Protein AF-A0AAE3U4G3-F1 (afdb_monomer)

Foldseek 3Di:
DPPDDPVVVVVCVVVVLQDDWPDPDPPDTHDDPVSRVVSVVPDPPPD

Structure (mmCIF, N/CA/C/O backbone):
data_AF-A0AAE3U4G3-F1
#
_entry.id   AF-A0AAE3U4G3-F1
#
loop_
_atom_site.group_PDB
_atom_site.id
_atom_site.type_symbol
_atom_site.label_atom_id
_atom_site.label_alt_id
_atom_site.label_comp_id
_atom_site.label_asym_id
_atom_site.label_entity_id
_atom_site.label_seq_id
_atom_site.pdbx_PDB_ins_code
_atom_site.Cartn_x
_atom_site.Cartn_y
_atom_site.Cartn_z
_atom_site.occupancy
_atom_site.B_iso_or_equiv
_atom_site.auth_seq_id
_atom_site.auth_comp_id
_atom_site.auth_asym_id
_atom_site.auth_atom_id
_atom_site.pdbx_PDB_model_num
ATOM 1 N N . MET A 1 1 ? 14.645 4.821 -0.969 1.00 41.06 1 MET A N 1
ATOM 2 C CA . MET A 1 1 ? 13.998 5.759 -1.912 1.00 41.06 1 MET A CA 1
ATOM 3 C C . MET A 1 1 ? 13.765 5.014 -3.213 1.00 41.06 1 MET A C 1
ATOM 5 O O . MET A 1 1 ? 14.730 4.690 -3.887 1.00 41.06 1 MET A O 1
ATOM 9 N N . THR A 1 2 ? 12.525 4.642 -3.522 1.00 54.59 2 THR A N 1
ATOM 10 C CA . THR A 1 2 ? 12.215 3.962 -4.787 1.00 54.59 2 THR A CA 1
ATOM 11 C C . THR A 1 2 ? 12.338 4.971 -5.926 1.00 54.59 2 THR A C 1
ATOM 13 O O . THR A 1 2 ? 11.602 5.953 -5.945 1.00 54.59 2 THR A O 1
ATOM 16 N N . SER A 1 3 ? 13.239 4.736 -6.877 1.00 56.88 3 SER A N 1
ATOM 17 C CA . SER A 1 3 ? 13.455 5.527 -8.100 1.00 56.88 3 SER A CA 1
ATOM 18 C C . SER A 1 3 ? 12.306 5.397 -9.123 1.00 56.88 3 SER A C 1
ATOM 20 O O . SER A 1 3 ? 12.510 5.473 -10.331 1.00 56.88 3 SER A O 1
ATOM 22 N N . LEU A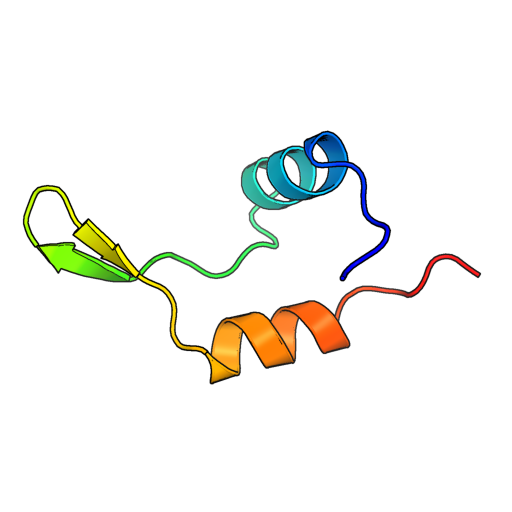 1 4 ? 11.070 5.199 -8.652 1.00 64.50 4 LEU A N 1
ATOM 23 C CA . LEU A 1 4 ? 9.861 5.255 -9.466 1.00 64.50 4 LEU A CA 1
ATOM 24 C C . LEU A 1 4 ? 9.322 6.686 -9.454 1.00 64.50 4 LEU A C 1
ATOM 26 O O . LEU A 1 4 ? 9.015 7.226 -8.394 1.00 64.50 4 LEU A O 1
ATOM 30 N N . GLY A 1 5 ? 9.124 7.269 -10.637 1.00 68.69 5 GLY A N 1
ATOM 31 C CA . GLY A 1 5 ? 8.366 8.511 -10.758 1.00 68.69 5 GLY A CA 1
ATOM 32 C C . GLY A 1 5 ? 6.958 8.345 -10.179 1.00 68.69 5 GLY A C 1
ATOM 33 O O . GLY A 1 5 ? 6.299 7.324 -10.408 1.00 68.69 5 GLY A O 1
ATOM 34 N N . THR A 1 6 ? 6.481 9.356 -9.455 1.00 66.31 6 THR A N 1
ATOM 35 C CA . THR A 1 6 ? 5.182 9.374 -8.760 1.00 66.31 6 THR A CA 1
ATOM 36 C C . THR A 1 6 ? 4.021 8.980 -9.685 1.00 66.31 6 THR A C 1
ATOM 38 O O . THR A 1 6 ? 3.100 8.273 -9.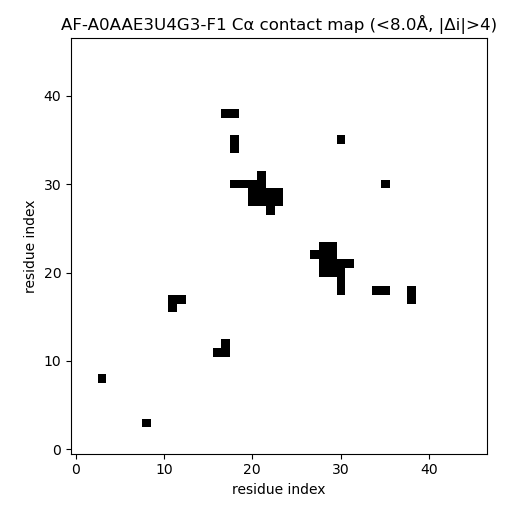283 1.00 66.31 6 THR A O 1
ATOM 41 N N . SER A 1 7 ? 4.108 9.338 -10.969 1.00 67.81 7 SER A N 1
ATOM 42 C CA . SER A 1 7 ? 3.139 8.998 -12.019 1.00 67.81 7 SER A CA 1
ATOM 43 C C . SER A 1 7 ? 3.001 7.490 -12.260 1.00 67.81 7 SER A C 1
ATOM 45 O O . SER A 1 7 ? 1.910 7.002 -12.550 1.00 67.81 7 SER A O 1
ATOM 47 N N . THR A 1 8 ? 4.084 6.723 -12.116 1.00 72.12 8 THR A N 1
ATOM 48 C CA . THR A 1 8 ? 4.055 5.258 -12.261 1.00 72.12 8 THR A CA 1
ATOM 49 C C . THR A 1 8 ? 3.361 4.607 -11.069 1.00 72.12 8 THR A C 1
ATOM 51 O O . THR A 1 8 ? 2.663 3.609 -11.245 1.00 72.12 8 THR A O 1
ATOM 54 N N . ILE A 1 9 ? 3.494 5.196 -9.879 1.00 68.06 9 ILE A N 1
ATOM 55 C CA . ILE A 1 9 ? 2.806 4.738 -8.667 1.00 68.06 9 ILE A CA 1
ATOM 5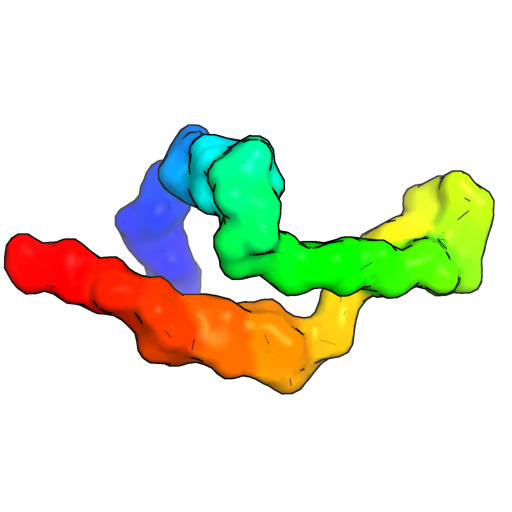6 C C . ILE A 1 9 ? 1.294 4.953 -8.825 1.00 68.06 9 ILE A C 1
ATOM 58 O O . ILE A 1 9 ? 0.528 4.002 -8.675 1.00 68.06 9 ILE A O 1
ATOM 62 N N . TYR A 1 10 ? 0.861 6.151 -9.233 1.00 71.19 10 TYR A N 1
ATOM 63 C CA . TYR A 1 10 ? -0.561 6.437 -9.473 1.00 71.19 10 TYR A CA 1
ATOM 64 C C . TYR A 1 10 ? -1.157 5.631 -10.636 1.00 71.19 10 TYR A C 1
ATOM 66 O O . TYR A 1 10 ? -2.280 5.143 -10.527 1.00 71.19 10 TYR A O 1
ATOM 74 N N . ARG A 1 11 ? -0.405 5.397 -11.721 1.00 73.56 11 ARG A N 1
ATOM 75 C CA . ARG A 1 11 ? -0.861 4.536 -12.828 1.00 73.56 11 ARG A CA 1
ATOM 76 C C . ARG A 1 11 ? -1.067 3.086 -12.382 1.00 73.56 11 ARG A C 1
ATOM 78 O O . ARG A 1 11 ? -2.023 2.446 -12.804 1.00 73.56 11 ARG A O 1
ATOM 85 N N . ARG A 1 12 ? -0.193 2.568 -11.514 1.00 67.12 12 ARG A N 1
ATOM 86 C CA . ARG A 1 12 ? -0.313 1.209 -10.956 1.00 67.12 12 ARG A CA 1
ATOM 87 C C . ARG A 1 12 ? -1.405 1.111 -9.883 1.00 67.12 12 ARG A C 1
ATOM 89 O O . ARG A 1 12 ? -2.022 0.055 -9.766 1.00 67.12 12 ARG A O 1
ATOM 96 N N . MET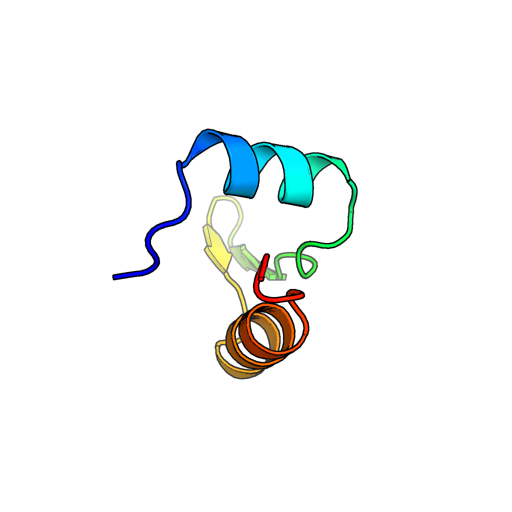 A 1 13 ? -1.695 2.206 -9.173 1.00 70.44 13 MET A N 1
ATOM 97 C CA . MET A 1 13 ? -2.911 2.339 -8.359 1.00 70.44 13 MET A CA 1
ATOM 98 C C . MET A 1 13 ? -4.175 2.248 -9.219 1.00 70.44 13 MET A C 1
ATOM 100 O O . MET A 1 13 ? -5.051 1.445 -8.909 1.00 70.44 13 MET A O 1
ATOM 104 N N . ALA A 1 14 ? -4.243 2.995 -10.325 1.00 67.06 14 ALA A N 1
ATOM 105 C CA . ALA A 1 14 ? -5.382 2.956 -11.245 1.00 67.06 14 ALA A CA 1
ATOM 106 C C . ALA A 1 14 ? -5.565 1.581 -11.915 1.00 67.06 14 ALA A C 1
ATOM 108 O O . ALA A 1 14 ? -6.692 1.144 -12.125 1.00 67.06 14 ALA A O 1
ATOM 109 N N . ALA A 1 15 ? -4.470 0.866 -12.194 1.00 73.62 15 ALA A N 1
ATOM 110 C CA . ALA A 1 15 ? -4.498 -0.484 -12.761 1.00 73.62 15 ALA A CA 1
ATOM 111 C C . ALA A 1 15 ? -4.982 -1.577 -11.781 1.00 73.62 15 ALA A C 1
ATOM 113 O O . ALA A 1 15 ? -5.049 -2.745 -12.155 1.00 73.62 15 ALA A O 1
ATOM 114 N N . GLY A 1 16 ? -5.277 -1.241 -10.518 1.00 68.19 16 GLY A N 1
ATOM 115 C CA . GLY A 1 16 ? -5.762 -2.202 -9.519 1.00 68.19 16 GLY A CA 1
ATOM 116 C C . GLY A 1 16 ? -4.707 -3.203 -9.035 1.00 68.19 16 GLY A C 1
ATOM 117 O O . GLY A 1 16 ? -5.027 -4.116 -8.279 1.00 68.19 16 GLY A O 1
ATOM 118 N N . THR A 1 17 ? -3.445 -3.032 -9.437 1.00 68.50 17 THR A N 1
ATOM 119 C CA . THR A 1 17 ? -2.314 -3.852 -8.970 1.00 68.50 17 THR A CA 1
ATOM 120 C C . THR A 1 17 ? -1.788 -3.378 -7.615 1.00 68.50 17 THR A C 1
ATOM 122 O O . THR A 1 17 ? -0.930 -4.024 -7.026 1.00 68.50 17 THR A O 1
ATOM 125 N N . PHE A 1 18 ? -2.258 -2.231 -7.122 1.00 70.75 18 PHE A N 1
ATOM 126 C CA . PHE A 1 18 ? -1.890 -1.699 -5.815 1.00 70.75 18 PHE A CA 1
ATOM 127 C C . PHE A 1 18 ? -2.788 -2.292 -4.715 1.00 70.75 18 PHE A C 1
ATOM 129 O O . PHE A 1 18 ? -3.992 -2.450 -4.938 1.00 70.75 18 PHE A O 1
ATOM 136 N N . PRO A 1 19 ? -2.248 -2.629 -3.529 1.00 75.06 19 PRO A N 1
ATOM 137 C CA . PRO A 1 19 ? -3.022 -3.276 -2.476 1.00 75.06 19 PRO A CA 1
ATOM 138 C C . PRO A 1 19 ? -4.207 -2.417 -2.020 1.00 75.06 19 PRO A C 1
ATOM 140 O O . PRO A 1 19 ? -4.101 -1.194 -1.873 1.00 75.06 19 PRO A O 1
ATOM 143 N N . ARG A 1 20 ? -5.344 -3.084 -1.775 1.00 76.25 20 ARG A N 1
ATOM 144 C CA . ARG A 1 20 ? -6.570 -2.426 -1.311 1.00 76.25 20 ARG A CA 1
ATOM 145 C C . ARG A 1 20 ? -6.300 -1.732 0.023 1.00 76.25 20 ARG A C 1
ATOM 147 O O . ARG A 1 20 ? -5.825 -2.382 0.957 1.00 76.25 20 ARG A O 1
ATOM 154 N N . PRO A 1 21 ? -6.589 -0.430 0.120 1.00 77.94 21 PRO A N 1
ATOM 155 C CA . PRO A 1 21 ? -6.303 0.323 1.319 1.00 77.94 21 PRO A CA 1
ATOM 156 C C . PRO A 1 21 ? -7.356 -0.045 2.382 1.00 77.94 21 PRO A C 1
ATOM 158 O O . PRO A 1 21 ? -8.532 -0.253 2.073 1.00 77.94 21 PRO A O 1
ATOM 161 N N . ARG A 1 22 ? -6.933 -0.191 3.637 1.00 81.69 22 ARG A N 1
ATOM 162 C CA . ARG A 1 22 ? -7.810 -0.536 4.760 1.00 81.69 22 ARG A CA 1
ATOM 163 C C . ARG A 1 22 ? -8.244 0.746 5.459 1.00 81.69 22 ARG A C 1
ATOM 165 O O . ARG A 1 22 ? -7.403 1.536 5.891 1.00 81.69 22 ARG A O 1
ATOM 172 N N . VAL A 1 23 ? -9.552 0.964 5.541 1.00 82.38 23 VAL A N 1
ATOM 173 C CA . VAL A 1 23 ? -10.124 2.137 6.212 1.00 82.38 23 VAL A CA 1
ATOM 174 C C . VAL A 1 23 ? -9.938 1.959 7.715 1.00 82.38 23 VAL A C 1
ATOM 176 O O . VAL A 1 23 ? -10.447 1.003 8.295 1.00 82.38 23 VAL A O 1
ATOM 179 N N . LEU A 1 24 ? -9.145 2.842 8.318 1.00 82.38 24 LEU A N 1
ATOM 180 C CA . LEU A 1 24 ? -8.900 2.882 9.757 1.00 82.38 24 LEU A CA 1
ATOM 181 C C . LEU A 1 24 ? -9.849 3.872 10.444 1.00 82.38 24 LEU A C 1
ATOM 183 O O . LEU A 1 24 ? -10.272 3.635 11.569 1.00 82.38 24 LEU A O 1
ATOM 187 N N . SER A 1 25 ? -10.202 4.962 9.760 1.00 82.88 25 SER A N 1
ATOM 188 C CA . SER A 1 25 ? -11.247 5.901 10.174 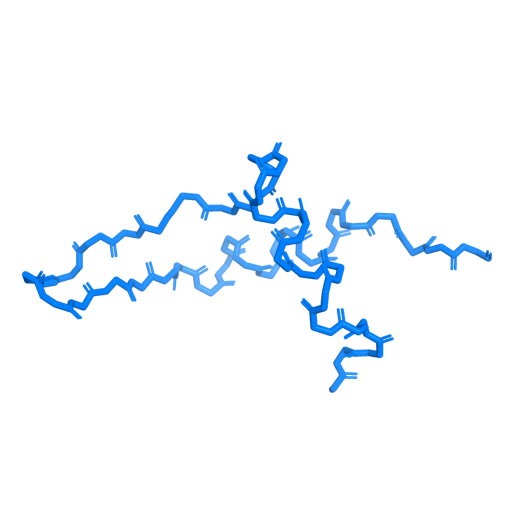1.00 82.88 25 SER A CA 1
ATOM 189 C C . SER A 1 25 ? -11.841 6.620 8.960 1.00 82.88 25 SER A C 1
ATOM 191 O O . SER A 1 25 ? -11.340 6.469 7.846 1.00 82.88 25 SER A O 1
ATOM 193 N N . GLU A 1 26 ? -12.889 7.416 9.178 1.00 78.06 26 GLU A N 1
ATOM 194 C CA . GLU A 1 26 ? -13.665 8.114 8.139 1.00 78.06 26 GLU A CA 1
ATOM 195 C C . GLU A 1 26 ? -12.806 8.920 7.143 1.00 78.06 26 GLU A C 1
ATOM 197 O O . GLU A 1 26 ? -13.129 8.987 5.962 1.00 78.06 26 GLU A O 1
ATOM 202 N N . ALA A 1 27 ? -11.655 9.442 7.584 1.00 79.75 27 ALA A N 1
ATOM 203 C CA . ALA A 1 27 ? -10.693 10.166 6.747 1.00 79.75 27 ALA A CA 1
ATOM 204 C C . ALA A 1 27 ? -9.283 9.542 6.737 1.00 79.75 27 ALA A C 1
ATOM 206 O O . ALA A 1 27 ? -8.322 10.167 6.284 1.00 79.75 27 ALA A O 1
ATOM 207 N N . CYS A 1 28 ? -9.119 8.321 7.252 1.00 78.88 28 CYS A N 1
ATOM 208 C CA . CYS A 1 28 ? -7.813 7.680 7.366 1.00 78.88 28 CYS A CA 1
ATOM 209 C C . CYS A 1 28 ? -7.836 6.303 6.725 1.00 78.88 28 CYS A C 1
ATOM 211 O O . CYS A 1 28 ? -8.419 5.354 7.251 1.00 78.88 28 CYS A O 1
ATOM 213 N N . VAL A 1 29 ? -7.127 6.183 5.607 1.00 82.31 29 VAL A N 1
ATOM 214 C CA . VAL A 1 29 ? -6.870 4.895 4.975 1.00 82.31 29 VAL A CA 1
ATOM 215 C C . VAL A 1 29 ? -5.394 4.550 5.137 1.00 82.31 29 VAL A C 1
ATOM 217 O O . VAL A 1 29 ? -4.512 5.419 5.081 1.00 82.31 29 VAL A O 1
ATOM 220 N N . ARG A 1 30 ? -5.126 3.284 5.445 1.00 82.75 30 ARG A N 1
ATOM 221 C CA . ARG A 1 30 ? -3.787 2.763 5.722 1.00 82.75 30 ARG A CA 1
ATOM 222 C C . ARG A 1 30 ? -3.576 1.448 4.998 1.00 82.75 30 ARG A C 1
ATOM 224 O O . ARG A 1 30 ? -4.521 0.743 4.657 1.00 82.75 30 ARG A O 1
ATOM 231 N N . TRP A 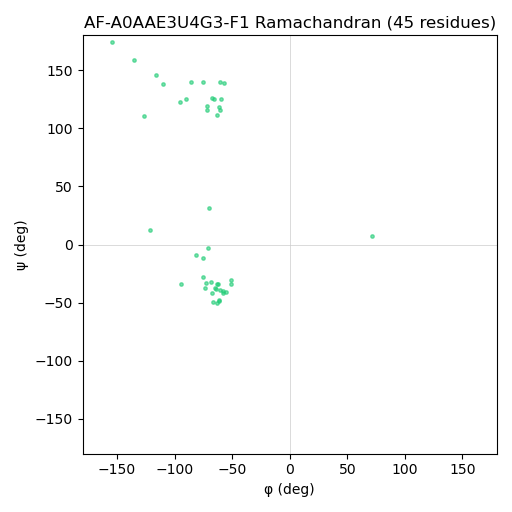1 31 ? -2.313 1.107 4.806 1.00 84.88 31 TRP A N 1
ATOM 232 C CA . TRP A 1 31 ? -1.917 -0.177 4.258 1.00 84.88 31 TRP A CA 1
ATOM 233 C C . TRP A 1 31 ? -1.121 -0.951 5.288 1.00 84.88 31 TRP A C 1
ATOM 235 O O . TRP A 1 31 ? -0.363 -0.382 6.071 1.00 84.88 31 TRP A O 1
ATOM 245 N N . THR A 1 32 ? -1.292 -2.263 5.262 1.00 83.88 32 THR A N 1
ATOM 246 C CA . THR A 1 32 ? -0.417 -3.192 5.962 1.00 83.88 32 THR A CA 1
ATOM 247 C C . THR A 1 32 ? 0.967 -3.133 5.328 1.00 83.88 32 THR A C 1
ATOM 249 O O . THR A 1 32 ? 1.118 -3.328 4.119 1.00 83.88 32 THR A O 1
ATOM 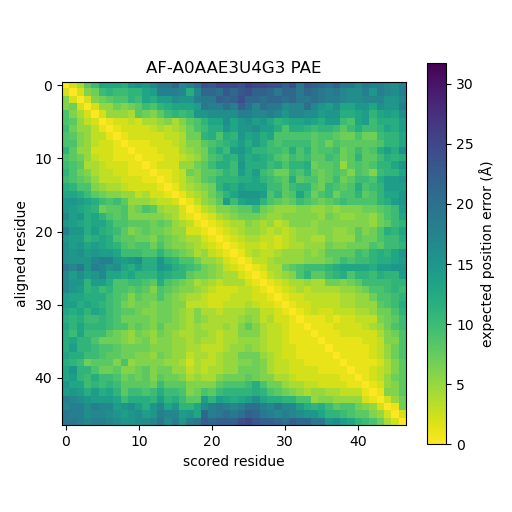252 N N . GLU A 1 33 ? 1.984 -2.879 6.150 1.00 81.50 33 GLU A N 1
ATOM 253 C CA . GLU A 1 33 ? 3.374 -2.777 5.698 1.00 81.50 33 GLU A CA 1
ATOM 254 C C . GLU A 1 33 ? 3.814 -4.036 4.945 1.00 81.50 33 GLU A C 1
ATOM 256 O O . GLU A 1 33 ? 4.423 -3.943 3.882 1.00 81.50 33 GLU A O 1
ATOM 261 N N . THR A 1 34 ? 3.413 -5.215 5.425 1.00 84.50 34 THR A N 1
ATOM 262 C CA . THR A 1 34 ? 3.687 -6.498 4.771 1.00 84.50 34 THR A CA 1
ATOM 263 C C . THR A 1 34 ? 3.088 -6.573 3.368 1.00 84.50 34 THR A C 1
ATOM 265 O O . THR A 1 34 ? 3.729 -7.082 2.456 1.00 84.50 34 THR A O 1
ATOM 268 N N . SER A 1 35 ? 1.881 -6.037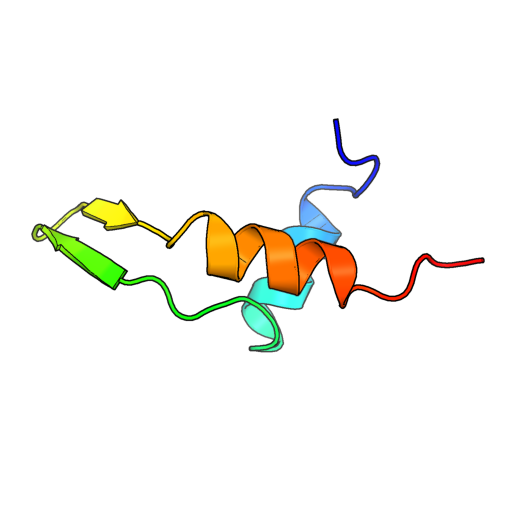 3.159 1.00 81.88 35 SER A N 1
ATOM 269 C CA . SER A 1 35 ? 1.224 -6.062 1.846 1.00 81.88 35 SER A CA 1
ATOM 270 C C . SER A 1 35 ? 1.859 -5.077 0.872 1.00 81.88 35 SER A C 1
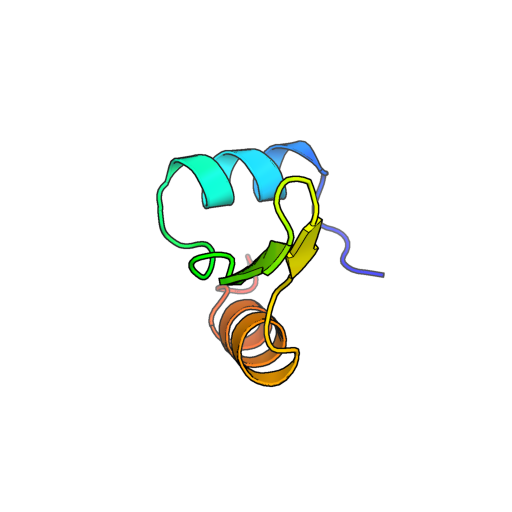ATOM 272 O O . SER A 1 35 ? 2.000 -5.398 -0.304 1.00 81.88 35 SER A O 1
ATOM 274 N N . ILE A 1 36 ? 2.282 -3.905 1.354 1.00 80.62 36 ILE A N 1
ATOM 275 C CA . ILE A 1 36 ? 3.036 -2.939 0.544 1.00 80.62 36 ILE A CA 1
ATOM 276 C C . ILE A 1 36 ? 4.420 -3.490 0.210 1.00 80.62 36 ILE A C 1
ATOM 278 O O . ILE A 1 36 ? 4.847 -3.399 -0.935 1.00 80.62 36 ILE A O 1
ATOM 282 N N . SER A 1 37 ? 5.093 -4.123 1.169 1.00 82.88 37 SER A N 1
ATOM 283 C CA . SER A 1 37 ? 6.399 -4.751 0.963 1.00 82.88 37 SER A CA 1
ATOM 284 C C . SER A 1 37 ? 6.312 -5.892 -0.045 1.00 82.88 37 SER A C 1
ATOM 286 O O . SER A 1 37 ? 7.036 -5.875 -1.035 1.00 82.88 37 SER A O 1
ATOM 288 N N . ALA A 1 38 ? 5.372 -6.826 0.127 1.00 83.06 38 ALA A N 1
ATOM 289 C CA . ALA A 1 38 ? 5.133 -7.911 -0.828 1.00 83.06 38 ALA A CA 1
ATOM 290 C C . ALA A 1 38 ? 4.791 -7.383 -2.229 1.00 83.06 38 ALA A C 1
ATOM 292 O O . ALA A 1 38 ? 5.285 -7.905 -3.226 1.00 83.06 38 ALA A O 1
ATOM 293 N N . TRP A 1 39 ? 3.999 -6.310 -2.309 1.00 80.50 39 TRP A N 1
ATOM 294 C CA . TRP A 1 39 ? 3.724 -5.636 -3.572 1.00 80.50 39 TRP A CA 1
ATOM 295 C C . TRP A 1 39 ? 4.999 -5.074 -4.204 1.00 80.50 39 TRP A C 1
ATOM 297 O O . TRP A 1 39 ? 5.239 -5.344 -5.376 1.00 80.50 39 TRP A O 1
ATOM 307 N N . MET A 1 40 ? 5.835 -4.361 -3.439 1.00 76.88 40 MET A N 1
ATOM 308 C CA . MET A 1 40 ? 7.113 -3.823 -3.922 1.00 76.88 40 MET A CA 1
ATOM 309 C C . MET A 1 40 ? 8.031 -4.927 -4.459 1.00 76.88 40 MET A C 1
ATOM 311 O O . MET A 1 40 ? 8.616 -4.743 -5.522 1.00 76.88 40 MET A O 1
ATOM 315 N N . TYR A 1 41 ? 8.110 -6.076 -3.779 1.00 79.25 41 TYR A N 1
ATOM 316 C CA . TYR A 1 41 ? 8.875 -7.242 -4.242 1.00 79.25 41 TYR A CA 1
ATOM 317 C C . TYR A 1 41 ? 8.278 -7.907 -5.487 1.00 79.25 41 TYR A C 1
ATOM 319 O O . TYR A 1 41 ? 9.017 -8.428 -6.317 1.00 79.25 41 TYR A O 1
ATOM 327 N N . SER A 1 42 ? 6.953 -7.885 -5.637 1.00 77.06 42 SER A N 1
ATOM 328 C CA . SER A 1 42 ? 6.268 -8.407 -6.821 1.00 77.06 42 SER A CA 1
ATOM 329 C C . SER A 1 42 ? 6.380 -7.482 -8.034 1.00 77.06 42 SER A C 1
ATOM 331 O O . SER A 1 42 ? 5.993 -7.886 -9.135 1.00 77.06 42 SER A O 1
ATOM 333 N N . LEU A 1 43 ? 6.847 -6.239 -7.872 1.00 73.38 43 LEU A N 1
ATOM 334 C CA . LEU A 1 43 ? 7.044 -5.363 -9.015 1.00 73.38 43 LEU A CA 1
ATOM 335 C C . LEU A 1 43 ? 8.185 -5.927 -9.869 1.00 73.38 43 LEU A C 1
ATOM 337 O O . LEU A 1 43 ? 9.289 -6.098 -9.356 1.00 73.38 43 LEU A O 1
ATOM 341 N N . PRO A 1 44 ? 7.969 -6.159 -11.175 1.00 65.75 44 PRO A N 1
ATOM 342 C CA . PRO A 1 44 ? 9.077 -6.462 -12.060 1.00 65.75 44 PRO A CA 1
ATOM 343 C C . PRO A 1 44 ? 10.015 -5.255 -12.043 1.00 65.75 44 PRO A C 1
ATOM 345 O O . PRO A 1 44 ? 9.603 -4.135 -12.380 1.00 65.75 44 PRO A O 1
ATOM 348 N N . VAL A 1 45 ? 11.256 -5.475 -11.602 1.00 58.72 45 VAL A N 1
ATOM 349 C CA . VAL A 1 45 ? 12.337 -4.524 -11.843 1.00 58.72 45 VAL A CA 1
ATOM 350 C C . VAL A 1 45 ? 12.453 -4.425 -13.358 1.00 58.72 45 VAL A C 1
ATOM 352 O O . VAL A 1 45 ? 12.643 -5.429 -14.041 1.00 58.72 45 VAL A O 1
ATOM 355 N N . ALA A 1 46 ? 12.183 -3.239 -13.901 1.00 52.81 46 ALA A N 1
ATOM 356 C CA . ALA A 1 46 ? 12.448 -3.001 -15.308 1.00 52.81 46 ALA A CA 1
ATOM 357 C C . ALA A 1 46 ? 13.966 -3.147 -15.477 1.00 52.81 46 ALA A C 1
ATOM 359 O O . ALA A 1 46 ? 14.710 -2.379 -14.865 1.00 52.81 46 ALA A O 1
ATOM 360 N N . ALA A 1 47 ? 14.369 -4.210 -16.177 1.00 41.22 47 ALA A N 1
ATOM 361 C CA . ALA A 1 47 ? 15.750 -4.499 -16.543 1.00 41.22 47 ALA A CA 1
ATOM 362 C C . ALA A 1 47 ? 16.293 -3.436 -17.503 1.00 41.22 47 ALA A C 1
ATOM 364 O O . ALA A 1 47 ? 15.485 -2.907 -18.305 1.00 41.22 47 ALA A O 1
#

Sequence (47 aa):
MTSLGTSTIYRRMAAGTFPRPRVLSEACVRWTETSISAWMYSLPVAA

Organism: NCBI:txid2927786

Radius of gyration: 11.87 Å; Cα contacts (8 Å, |Δi|>4): 23; chains: 1; bounding box: 29×19×27 Å

pLDDT: mean 72.76, std 10.53, range [41.06, 84.88]

Nearest PDB structures (foldseek):
  8c3t-assembly1_A  TM=6.787E-01  e=2.611E-02  Achromobacter xylosoxidans NBRC 15126 = ATCC 27061

Solvent-accessible surface area (backbone atoms only — not comparable to full-atom values): 3141 Å² total; per-residue (Å²): 134,79,93,63,59,69,68,59,54,54,51,38,47,74,69,65,76,43,78,81,68,43,77,78,47,101,90,39,71,44,70,58,65,68,57,55,50,54,46,60,69,65,48,80,76,84,124

Mean predicted aligned error: 8.43 Å

InterPro domains:
  IPR010260 DNA-binding transcriptional activator AlpA [PF05930] (1-40)

Secondary structure (DSSP, 8-state):
-----HHHHHHHHHTT-SPPPEEEETTEEE--HHHHHHHHHHSPP--